Protein AF-A0A967SJ93-F1 (afdb_monomer)

Radius of gyration: 16.55 Å; Cα contacts (8 Å, |Δi|>4): 192; chains: 1; bounding box: 45×34×41 Å

Nearest PDB structures (foldseek):
  2pqd-assembly1_A  TM=9.171E-01  e=4.528E-08  Agrobacterium sp.
  2pqc-assembly1_A  TM=8.939E-01  e=6.333E-08  Agrobacterium sp. CP4
  3rmt-assembly1_A  TM=8.833E-01  e=3.392E-07  Halalkalibacterium halodurans
  8d84-assembly1_B  TM=7.600E-01  e=5.005E-03  Enterococcus faecalis
  6q03-assembly1_A  TM=7.048E-01  e=1.281E-02  Clostridioides difficile 630

Sequence (120 aa):
EPLERMGAQIEELGEPDRLPLRITGGRLRGITYESPSASAQVKSAVLLAGLIGGVPVRAREPYLSRDHTERMLRAMGAHVFARTVDGRPEAVLEPVSTLQPLDLTVPGDFSSAAFFAVLG

pLDDT: mean 95.25, std 3.35, range [67.62, 98.56]

Secondary structure (DSSP, 8-state):
-HHHHHT-EEEESSSTT-S-EEEE------EEEE-SS--HHHHHHHHHHHHHHT--EEEE-SS----HHHHHHHHTT--EEEEEETTEEEEEE---S-PPP----PPP-HHHHHHHHTT-

Mean predicted aligned error: 3.79 Å

Structure (mmCIF, N/CA/C/O backbone):
data_AF-A0A967SJ93-F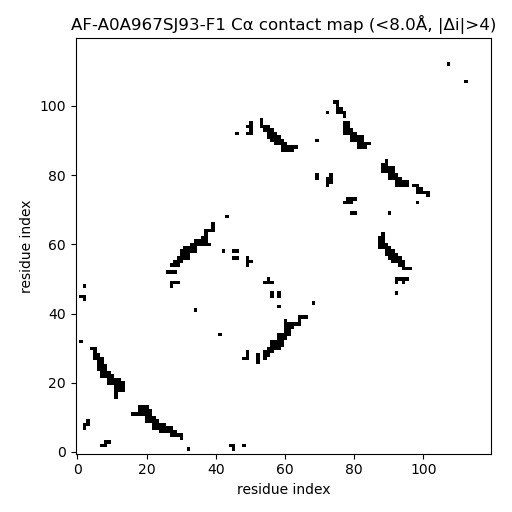1
#
_entry.id   AF-A0A967SJ93-F1
#
loop_
_atom_site.group_PDB
_atom_site.id
_atom_site.type_symbol
_atom_site.label_atom_id
_atom_site.label_alt_id
_atom_site.label_comp_id
_atom_site.label_asym_id
_atom_site.label_entity_id
_atom_site.label_seq_id
_atom_site.pdbx_PDB_ins_code
_atom_site.Cartn_x
_atom_site.Cartn_y
_atom_site.Cartn_z
_atom_site.occupancy
_atom_site.B_iso_or_equiv
_atom_site.auth_seq_id
_atom_site.auth_comp_id
_atom_site.auth_asym_id
_atom_site.auth_atom_id
_atom_site.pdbx_PDB_model_num
ATOM 1 N N . GLU A 1 1 ? -1.611 -0.130 13.346 1.00 90.81 1 GLU A N 1
ATOM 2 C CA . GLU A 1 1 ? -1.721 1.347 13.413 1.00 90.81 1 GLU A CA 1
ATOM 3 C C . GLU A 1 1 ? -2.431 2.034 12.223 1.00 90.81 1 GLU A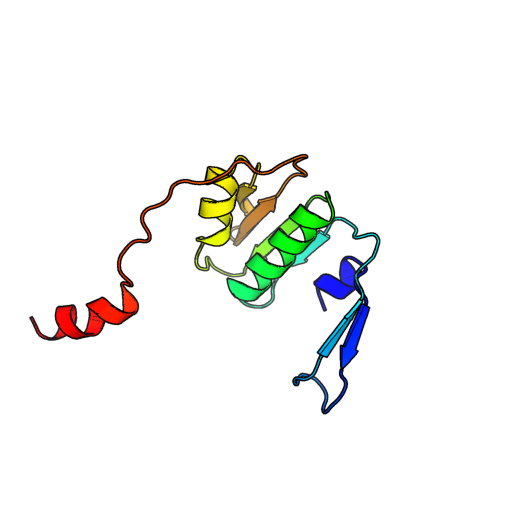 C 1
ATOM 5 O O . GLU A 1 1 ? -3.532 2.531 12.443 1.00 90.81 1 GLU A O 1
ATOM 10 N N . PRO A 1 2 ? -1.914 2.136 10.973 1.00 96.31 2 PRO A N 1
ATOM 11 C CA . PRO A 1 2 ? -2.528 3.025 9.967 1.00 96.31 2 PRO A CA 1
ATOM 12 C C . PRO A 1 2 ? -3.937 2.599 9.533 1.00 96.31 2 PRO A C 1
ATOM 14 O O . PRO A 1 2 ? -4.809 3.444 9.356 1.00 96.31 2 PRO A O 1
ATOM 17 N N . LEU A 1 3 ? -4.186 1.293 9.418 1.00 96.56 3 LEU A N 1
ATOM 18 C CA . LEU A 1 3 ? -5.515 0.759 9.106 1.00 96.56 3 LEU A CA 1
ATOM 19 C C . LEU A 1 3 ? -6.518 1.003 10.243 1.00 96.56 3 LEU A C 1
ATOM 21 O O . LEU A 1 3 ? -7.685 1.292 9.986 1.00 96.56 3 LEU A O 1
ATOM 25 N N . GLU A 1 4 ? -6.062 0.965 11.495 1.00 95.69 4 GLU A N 1
ATOM 26 C CA . GLU A 1 4 ? -6.896 1.290 12.657 1.00 95.69 4 GLU A CA 1
ATOM 27 C C . GLU A 1 4 ? -7.255 2.776 12.678 1.00 95.69 4 GLU A C 1
ATOM 29 O O . GLU A 1 4 ? -8.405 3.138 12.911 1.00 95.69 4 GLU A O 1
ATOM 34 N N . ARG A 1 5 ? -6.311 3.651 12.304 1.00 96.75 5 ARG A N 1
ATOM 35 C CA . ARG A 1 5 ? -6.567 5.088 12.103 1.00 96.75 5 ARG A CA 1
ATOM 36 C C . ARG A 1 5 ? -7.560 5.365 10.973 1.00 96.75 5 ARG A C 1
ATOM 38 O O . ARG A 1 5 ? -8.268 6.369 11.023 1.00 96.75 5 ARG A O 1
ATOM 45 N N . MET A 1 6 ? -7.631 4.488 9.971 1.00 97.81 6 MET A N 1
ATOM 46 C CA . MET A 1 6 ? -8.672 4.532 8.940 1.00 97.81 6 MET A CA 1
ATOM 47 C C . MET A 1 6 ? -10.026 4.019 9.451 1.00 97.81 6 MET A C 1
ATOM 49 O O . MET A 1 6 ? -11.036 4.301 8.815 1.00 97.81 6 MET A O 1
ATOM 53 N N . GLY A 1 7 ? -10.079 3.318 10.587 1.00 96.44 7 GLY A N 1
ATOM 54 C CA . GLY A 1 7 ? -11.308 2.820 11.210 1.00 96.44 7 GLY A CA 1
ATOM 55 C C . GLY A 1 7 ? -11.503 1.303 11.151 1.00 96.44 7 GLY A C 1
ATOM 56 O O . GLY A 1 7 ? -12.597 0.837 11.462 1.00 96.44 7 GLY A O 1
ATOM 57 N N . ALA A 1 8 ? -10.490 0.530 10.746 1.00 96.44 8 ALA A N 1
ATOM 58 C CA . ALA A 1 8 ? -10.508 -0.923 10.919 1.00 96.44 8 ALA A CA 1
ATOM 59 C C . ALA A 1 8 ? -10.272 -1.299 12.391 1.00 96.44 8 ALA A C 1
ATOM 61 O O . ALA A 1 8 ? -9.624 -0.561 13.129 1.00 96.44 8 ALA A O 1
ATOM 62 N N . GLN A 1 9 ? -10.762 -2.459 12.816 1.00 96.12 9 GLN A N 1
ATOM 63 C CA . GLN A 1 9 ? -10.431 -3.027 14.123 1.00 96.12 9 GLN A CA 1
ATOM 64 C C . GLN A 1 9 ? -9.456 -4.179 13.911 1.00 96.12 9 GLN A C 1
ATOM 66 O O . GLN A 1 9 ? -9.737 -5.093 13.132 1.00 96.12 9 GLN A O 1
ATOM 71 N N . ILE A 1 10 ? -8.301 -4.118 14.568 1.00 94.69 10 ILE A N 1
ATOM 72 C CA . ILE A 1 10 ? -7.272 -5.152 14.490 1.00 94.69 10 ILE A CA 1
ATOM 73 C C . ILE A 1 10 ? -7.009 -5.635 15.911 1.00 94.69 10 ILE A C 1
ATOM 75 O O . ILE A 1 10 ? -6.610 -4.859 16.770 1.00 94.69 10 ILE A O 1
ATOM 79 N N . GLU A 1 11 ? -7.270 -6.912 16.157 1.00 95.38 11 GLU A N 1
ATOM 80 C CA . GLU A 1 11 ? -7.039 -7.564 17.442 1.00 95.38 11 GLU A CA 1
ATOM 81 C C . GLU A 1 11 ? -5.858 -8.523 17.322 1.00 95.38 11 GLU A C 1
ATOM 83 O O . GLU A 1 11 ? -5.818 -9.383 16.434 1.00 95.38 11 GLU A O 1
ATOM 88 N N . GLU A 1 12 ? -4.919 -8.410 18.251 1.00 95.56 12 GLU A N 1
ATOM 89 C CA . GLU A 1 12 ? -3.838 -9.373 18.431 1.00 95.56 12 GLU A CA 1
ATOM 90 C C . GLU A 1 12 ? -4.354 -10.535 19.279 1.00 95.56 12 GLU A C 1
ATOM 92 O O . GLU A 1 12 ? -4.883 -10.341 20.372 1.00 95.56 12 GLU A O 1
ATOM 97 N N . LEU A 1 13 ? -4.250 -11.759 18.759 1.00 95.38 13 LEU A N 1
ATOM 98 C CA . LEU A 1 13 ? -4.739 -12.958 19.450 1.00 95.38 13 LEU A CA 1
ATOM 99 C C . LEU A 1 13 ? -3.629 -13.698 20.213 1.00 95.38 13 LEU A C 1
ATOM 101 O O . LEU A 1 13 ? -3.902 -14.710 20.858 1.00 95.38 13 LEU A O 1
ATOM 105 N N . GLY A 1 14 ? -2.386 -13.229 20.094 1.00 93.31 14 GLY A N 1
ATOM 106 C CA . GLY A 1 14 ? -1.194 -13.814 20.700 1.00 93.31 14 GLY A CA 1
ATOM 107 C C . GLY A 1 14 ? -0.338 -12.763 21.403 1.00 93.31 14 GLY A C 1
ATOM 108 O O . GLY A 1 14 ? -0.858 -11.881 22.081 1.00 93.31 14 GLY A O 1
ATOM 109 N N . GLU A 1 15 ? 0.984 -12.874 21.257 1.00 93.50 15 GLU A N 1
ATOM 110 C CA . GLU A 1 15 ? 1.902 -11.839 21.740 1.00 93.50 15 GLU A CA 1
ATOM 111 C C . GLU A 1 15 ? 1.724 -10.527 20.959 1.00 93.50 15 GLU A C 1
ATOM 113 O O . GLU A 1 15 ? 1.442 -10.581 19.755 1.00 93.50 15 GLU A O 1
ATOM 118 N N . PRO A 1 16 ? 1.955 -9.369 21.605 1.00 91.19 16 PRO A N 1
ATOM 119 C CA . PRO A 1 16 ? 1.939 -8.086 20.921 1.00 91.19 16 PRO A CA 1
ATOM 120 C C . PRO A 1 16 ? 2.886 -8.039 19.722 1.00 91.19 16 PRO A C 1
ATOM 122 O O . PRO A 1 16 ? 3.976 -8.618 19.761 1.00 91.19 16 PRO A O 1
ATOM 125 N N . ASP A 1 17 ? 2.467 -7.354 18.660 1.00 88.81 17 ASP A N 1
ATOM 126 C CA . ASP A 1 17 ? 3.168 -7.224 17.380 1.00 88.81 17 ASP A CA 1
ATOM 127 C C . ASP A 1 17 ? 3.455 -8.565 16.668 1.00 88.81 17 ASP A C 1
ATOM 129 O O . ASP A 1 17 ? 4.367 -8.669 15.836 1.00 88.81 17 ASP A O 1
ATOM 133 N N . ARG A 1 18 ? 2.680 -9.623 16.957 1.00 92.88 18 ARG A N 1
ATOM 134 C CA . ARG A 1 18 ? 2.809 -10.933 16.299 1.00 92.88 18 ARG A CA 1
ATOM 135 C C . ARG A 1 18 ? 1.485 -11.467 15.763 1.00 92.88 18 ARG A C 1
ATOM 137 O O . ARG A 1 18 ? 0.394 -11.158 16.228 1.00 92.88 18 ARG A O 1
ATOM 144 N N . LEU A 1 19 ? 1.603 -12.344 14.767 1.00 94.12 19 LEU A N 1
ATOM 145 C CA . LEU A 1 19 ? 0.501 -13.208 14.358 1.00 94.12 19 LEU A CA 1
ATOM 146 C C . LEU A 1 19 ? 0.163 -14.202 15.489 1.00 94.12 19 LEU A C 1
ATOM 148 O O . LEU A 1 19 ? 1.073 -14.633 16.203 1.00 94.12 19 LEU A O 1
ATOM 152 N N . PRO A 1 20 ? -1.103 -14.643 15.603 1.00 96.25 20 PRO A N 1
ATOM 153 C CA . PRO A 1 20 ? -2.221 -14.352 14.703 1.00 96.25 20 PRO A CA 1
ATOM 154 C C . PRO A 1 20 ? -2.950 -13.032 15.003 1.00 96.25 20 PRO A C 1
ATOM 156 O O . PRO A 1 20 ? -3.089 -12.624 16.152 1.00 96.25 20 PRO A O 1
ATOM 159 N N . LEU A 1 21 ? -3.480 -12.414 13.941 1.00 96.25 21 LEU A N 1
ATOM 160 C CA . LEU A 1 21 ? -4.307 -11.205 13.997 1.00 96.25 21 LEU A CA 1
ATOM 161 C C . LEU A 1 21 ? -5.744 -11.520 13.566 1.00 96.25 21 LEU A C 1
ATOM 163 O O . LEU A 1 21 ? -5.955 -12.260 12.601 1.00 96.25 21 LEU A O 1
ATOM 167 N N . ARG A 1 22 ? -6.728 -10.906 14.224 1.00 96.38 22 ARG A N 1
ATOM 168 C CA . ARG A 1 22 ? -8.113 -10.823 13.743 1.00 96.38 22 ARG A CA 1
ATOM 169 C C . ARG A 1 22 ? -8.369 -9.416 13.224 1.00 96.38 22 ARG A C 1
ATOM 171 O O . ARG A 1 22 ? -8.138 -8.442 13.927 1.00 96.38 22 ARG A O 1
ATOM 178 N N . ILE A 1 23 ? -8.866 -9.320 11.994 1.00 95.38 23 ILE A N 1
ATOM 179 C CA . ILE A 1 23 ? -9.179 -8.043 11.349 1.00 95.38 23 ILE A CA 1
ATOM 180 C C . ILE A 1 23 ? -10.683 -7.976 11.121 1.00 95.38 23 ILE A C 1
ATOM 182 O O . ILE A 1 23 ? -11.237 -8.787 10.378 1.00 95.38 23 ILE A O 1
ATOM 186 N N . THR A 1 24 ? -11.327 -6.983 11.720 1.00 95.69 24 THR A N 1
ATOM 187 C CA . THR A 1 24 ? -12.725 -6.648 11.458 1.00 95.69 24 THR A CA 1
ATOM 188 C C . THR A 1 24 ? -12.758 -5.358 10.646 1.00 95.69 24 THR A C 1
ATOM 190 O O . THR A 1 24 ? -12.247 -4.316 11.065 1.00 95.69 24 THR A O 1
ATOM 193 N N . GLY A 1 25 ? -13.324 -5.444 9.440 1.00 90.25 25 GLY A N 1
ATOM 194 C CA . GLY A 1 25 ? -13.522 -4.287 8.571 1.00 90.25 25 GLY A CA 1
ATOM 195 C C . GLY A 1 25 ? -14.554 -3.303 9.133 1.00 90.25 25 GLY A C 1
ATOM 196 O O . GLY A 1 25 ? -15.097 -3.476 10.221 1.00 90.25 25 GLY A O 1
ATOM 197 N N . GLY A 1 26 ? -14.865 -2.263 8.367 1.00 90.56 26 GLY A N 1
ATOM 198 C CA . GLY A 1 26 ? -15.846 -1.268 8.779 1.00 90.56 26 GLY A CA 1
ATOM 199 C C . GLY A 1 26 ? -15.939 -0.112 7.800 1.00 90.56 26 GLY A C 1
ATOM 200 O O . GLY A 1 26 ? -15.465 -0.188 6.665 1.00 90.56 26 GLY A O 1
ATOM 201 N N . ARG A 1 27 ? -16.547 0.987 8.250 1.00 95.69 27 ARG A N 1
ATOM 202 C CA . ARG A 1 27 ? -16.583 2.226 7.475 1.00 95.69 27 ARG A CA 1
ATOM 203 C C . ARG A 1 27 ? -15.239 2.935 7.589 1.00 95.69 27 ARG A C 1
ATOM 205 O O . ARG A 1 27 ? -14.989 3.638 8.568 1.00 95.69 27 ARG A O 1
ATOM 212 N N . LEU A 1 28 ? -14.406 2.757 6.570 1.00 96.94 28 LEU A N 1
ATOM 213 C CA . LEU A 1 28 ? -13.104 3.401 6.506 1.00 96.94 28 LEU A CA 1
ATOM 214 C C . LEU A 1 28 ? -13.224 4.905 6.236 1.00 96.94 28 LEU A C 1
ATOM 216 O O . LEU A 1 28 ? -14.210 5.393 5.678 1.00 96.94 28 LEU A O 1
ATOM 220 N N . ARG A 1 29 ? -12.200 5.647 6.654 1.00 97.88 29 ARG A N 1
ATOM 221 C CA . ARG A 1 29 ? -12.022 7.081 6.421 1.00 97.88 29 ARG A CA 1
ATOM 222 C C . ARG A 1 29 ? -10.717 7.315 5.676 1.00 97.88 29 ARG A C 1
ATOM 224 O O . ARG A 1 29 ? -9.757 6.564 5.841 1.00 97.88 29 ARG A O 1
ATOM 231 N N . GLY A 1 30 ? -10.695 8.370 4.868 1.00 98.06 30 GLY A N 1
ATOM 232 C CA . GLY A 1 30 ? -9.485 8.766 4.158 1.00 98.06 30 GLY A CA 1
ATOM 233 C C . GLY A 1 30 ? -8.373 9.168 5.123 1.00 98.06 30 GLY A C 1
ATOM 234 O O . GLY A 1 30 ? -8.644 9.633 6.233 1.00 98.06 30 GLY A O 1
ATOM 235 N N . ILE A 1 31 ? -7.124 8.989 4.701 1.00 98.19 31 ILE A N 1
ATOM 236 C CA . ILE A 1 31 ? -5.955 9.240 5.547 1.00 98.19 31 ILE A CA 1
ATOM 237 C C . ILE A 1 31 ? -4.832 9.917 4.764 1.00 98.19 31 ILE A C 1
ATOM 239 O O . ILE A 1 31 ? -4.582 9.597 3.603 1.00 98.19 31 ILE A O 1
ATOM 243 N N . THR A 1 32 ? -4.122 10.816 5.444 1.00 97.88 32 THR A N 1
ATOM 244 C CA . THR A 1 32 ? -2.744 11.180 5.103 1.00 97.88 32 THR A CA 1
ATOM 245 C C . THR A 1 32 ? -1.833 10.490 6.109 1.00 97.88 32 THR A C 1
ATOM 247 O O . THR A 1 32 ? -1.874 10.801 7.302 1.00 97.88 32 THR A O 1
ATOM 250 N N . TYR A 1 33 ? -1.071 9.505 5.649 1.00 97.56 33 TYR A N 1
ATOM 251 C CA . TYR A 1 33 ? -0.186 8.697 6.472 1.00 97.56 33 TYR A CA 1
ATOM 252 C C . TYR A 1 33 ? 1.273 9.033 6.164 1.00 97.56 33 TYR A C 1
ATOM 254 O O . TYR A 1 33 ? 1.741 8.829 5.047 1.00 97.56 33 TYR A O 1
ATOM 262 N N . GLU A 1 34 ? 1.973 9.543 7.173 1.00 96.69 34 GLU A N 1
ATOM 263 C CA . GLU A 1 34 ? 3.421 9.747 7.169 1.00 96.69 34 GLU A CA 1
ATOM 264 C C . GLU A 1 34 ? 4.071 8.461 7.691 1.00 96.69 34 GLU A C 1
ATOM 266 O O . GLU A 1 34 ? 3.991 8.161 8.884 1.00 96.69 34 GLU A O 1
ATOM 271 N N . SER A 1 35 ? 4.657 7.664 6.799 1.00 95.38 35 SER A N 1
ATOM 272 C CA . SER A 1 35 ? 5.303 6.413 7.184 1.00 95.38 35 SER A CA 1
ATOM 273 C C . SER A 1 35 ? 6.690 6.679 7.779 1.00 95.38 35 SER A C 1
ATOM 275 O O . SER A 1 35 ? 7.460 7.449 7.202 1.00 95.38 35 SER A O 1
ATOM 277 N N . PRO A 1 36 ? 7.060 6.035 8.903 1.00 94.25 36 PRO A N 1
ATOM 278 C CA . PRO A 1 36 ? 8.389 6.197 9.494 1.00 94.25 36 PRO A CA 1
ATOM 279 C C . PRO A 1 36 ? 9.501 5.504 8.685 1.00 94.25 36 PRO A C 1
ATOM 281 O O . PRO A 1 36 ? 10.680 5.769 8.909 1.00 94.25 36 PRO A O 1
ATOM 284 N N . SER A 1 37 ? 9.156 4.618 7.745 1.00 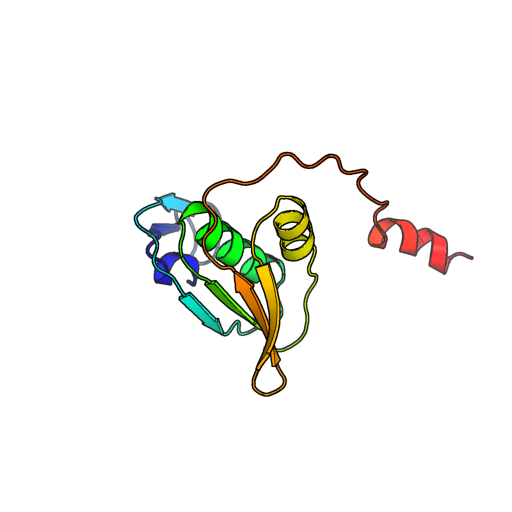94.00 37 SER A N 1
ATOM 285 C CA . SER A 1 37 ? 10.094 3.878 6.895 1.00 94.00 37 SER A CA 1
ATOM 286 C C . SER A 1 37 ? 9.568 3.788 5.461 1.00 94.00 37 SER A C 1
ATOM 288 O O . SER A 1 37 ? 8.371 3.934 5.227 1.00 94.00 37 SER A O 1
ATOM 290 N N . ALA A 1 38 ? 10.437 3.554 4.472 1.00 95.06 38 ALA A N 1
ATOM 291 C CA . ALA A 1 38 ? 9.976 3.333 3.097 1.00 95.06 38 ALA A CA 1
ATOM 292 C C . ALA A 1 38 ? 9.560 1.870 2.897 1.00 95.06 38 ALA A C 1
ATOM 294 O O . ALA A 1 38 ? 10.280 1.053 2.314 1.00 95.06 38 ALA A O 1
ATOM 295 N N . SER A 1 39 ? 8.401 1.522 3.450 1.00 96.50 39 SER A N 1
ATOM 296 C CA . SER A 1 39 ? 7.838 0.183 3.351 1.00 96.50 39 SER A CA 1
ATOM 297 C C . SER A 1 39 ? 6.766 0.120 2.269 1.00 96.50 39 SER A C 1
ATOM 299 O O . SER A 1 39 ? 5.609 0.492 2.480 1.00 96.50 39 SER A O 1
ATOM 301 N N . ALA A 1 40 ? 7.129 -0.484 1.133 1.00 95.69 40 ALA A N 1
ATOM 302 C CA . ALA A 1 40 ? 6.187 -0.765 0.052 1.00 95.69 40 ALA A CA 1
ATOM 303 C C . ALA A 1 40 ? 4.989 -1.609 0.526 1.00 95.69 40 ALA A C 1
ATOM 305 O O . ALA A 1 40 ? 3.890 -1.460 -0.002 1.00 95.69 40 ALA A O 1
ATOM 306 N N . GLN A 1 41 ? 5.174 -2.468 1.535 1.00 96.50 41 GLN A N 1
ATOM 307 C CA . GLN A 1 41 ? 4.102 -3.286 2.109 1.00 96.50 41 GLN A CA 1
ATOM 308 C C . GLN A 1 41 ? 3.101 -2.432 2.890 1.00 96.50 41 GLN A C 1
ATOM 310 O O . GLN A 1 41 ? 1.899 -2.536 2.650 1.00 96.50 41 GLN A O 1
ATOM 315 N N . VAL A 1 42 ? 3.585 -1.545 3.768 1.00 96.38 42 VAL A N 1
ATOM 316 C CA . VAL A 1 42 ? 2.718 -0.634 4.532 1.00 96.38 42 VAL A CA 1
ATOM 317 C C . VAL A 1 42 ? 1.978 0.304 3.583 1.00 96.38 42 VAL A C 1
ATOM 319 O O . VAL A 1 42 ? 0.759 0.425 3.691 1.00 96.38 42 VAL A O 1
ATOM 322 N N . LYS A 1 43 ? 2.684 0.890 2.606 1.00 97.56 43 LYS A N 1
ATOM 323 C CA . LYS A 1 43 ? 2.084 1.714 1.549 1.00 97.56 43 LYS A CA 1
ATOM 324 C C . LYS A 1 43 ? 0.991 0.956 0.792 1.00 97.56 43 LYS A C 1
ATOM 326 O O . LYS A 1 43 ? -0.118 1.460 0.646 1.00 97.56 43 LYS A O 1
ATOM 331 N N . SER A 1 44 ? 1.271 -0.268 0.349 1.00 97.88 44 SER A N 1
ATOM 332 C CA . SER A 1 44 ? 0.293 -1.079 -0.386 1.00 97.88 44 SER A CA 1
ATOM 333 C C . SER A 1 44 ? -0.942 -1.386 0.459 1.00 97.88 44 SER A C 1
ATOM 335 O O . SER A 1 44 ? -2.057 -1.272 -0.040 1.00 97.88 44 SER A O 1
ATOM 337 N N . ALA A 1 45 ? -0.763 -1.710 1.743 1.00 97.25 45 ALA A N 1
ATOM 338 C CA . ALA A 1 45 ? -1.871 -1.994 2.649 1.00 97.25 45 ALA A CA 1
ATOM 339 C C . ALA A 1 45 ? -2.819 -0.792 2.804 1.00 97.25 45 ALA A C 1
ATOM 341 O O . ALA A 1 45 ? -4.033 -0.960 2.687 1.00 97.25 45 ALA A O 1
ATOM 342 N N . VAL A 1 46 ? -2.293 0.425 3.006 1.00 97.50 46 VAL A N 1
ATOM 343 C CA . VAL A 1 46 ? -3.144 1.627 3.117 1.00 97.50 46 VAL A CA 1
ATOM 344 C C . VAL A 1 46 ? -3.799 2.009 1.792 1.00 97.50 46 VAL A C 1
ATOM 346 O O . VAL A 1 46 ? -4.965 2.396 1.794 1.00 97.50 46 VAL A O 1
ATOM 349 N N . LEU A 1 47 ? -3.103 1.861 0.659 1.00 97.94 47 LEU A N 1
ATOM 350 C CA . LEU A 1 47 ? -3.691 2.113 -0.660 1.00 97.94 47 LEU A CA 1
ATOM 351 C C . LEU A 1 47 ? -4.846 1.142 -0.944 1.00 97.94 47 LEU A C 1
ATOM 353 O O . LEU A 1 47 ? -5.923 1.576 -1.339 1.00 97.94 47 LEU A O 1
ATOM 357 N N . LEU A 1 48 ? -4.668 -0.155 -0.681 1.00 97.25 48 LEU A N 1
ATOM 358 C CA . LEU A 1 48 ? -5.727 -1.153 -0.862 1.00 97.25 48 LEU A CA 1
ATOM 359 C C . LEU A 1 48 ? -6.912 -0.921 0.085 1.00 97.25 48 LEU A C 1
ATOM 361 O O . LEU A 1 48 ? -8.061 -1.056 -0.329 1.00 97.25 48 LEU A O 1
ATOM 365 N N . ALA A 1 49 ? -6.658 -0.515 1.331 1.00 97.06 49 ALA A N 1
ATOM 366 C CA . ALA A 1 49 ? -7.723 -0.145 2.259 1.00 97.06 49 ALA A CA 1
ATOM 367 C C . ALA A 1 49 ? -8.507 1.084 1.773 1.00 97.06 49 ALA A C 1
ATOM 369 O O . ALA A 1 49 ? -9.733 1.096 1.844 1.00 97.06 49 ALA A O 1
ATOM 370 N N . GLY A 1 50 ? -7.821 2.094 1.227 1.00 97.06 50 GLY A N 1
ATOM 371 C CA . GLY A 1 50 ? -8.463 3.256 0.610 1.00 97.06 50 GLY A CA 1
ATOM 372 C C . GLY A 1 50 ? -9.326 2.883 -0.585 1.00 97.06 50 GLY A C 1
ATOM 373 O O . GLY A 1 50 ? -10.463 3.334 -0.704 1.00 97.06 50 GLY A O 1
ATOM 374 N N . LEU A 1 51 ? -8.798 1.995 -1.424 1.00 96.81 51 LEU A N 1
ATOM 375 C CA . LEU A 1 51 ? -9.461 1.496 -2.617 1.00 96.81 51 LEU A CA 1
ATOM 376 C C . LEU A 1 51 ? -10.764 0.766 -2.279 1.00 96.81 51 LEU A C 1
ATOM 378 O O . LEU A 1 51 ? -11.817 1.134 -2.789 1.00 96.81 51 LEU A O 1
ATOM 382 N N . ILE A 1 52 ? -10.707 -0.222 -1.381 1.00 94.12 52 ILE A N 1
ATOM 383 C CA . ILE A 1 52 ? -11.885 -0.991 -0.947 1.00 94.12 52 ILE A CA 1
ATOM 384 C C . ILE A 1 52 ? -12.850 -0.126 -0.130 1.00 94.12 52 ILE A C 1
ATOM 386 O O . ILE A 1 52 ? -14.064 -0.265 -0.252 1.00 94.12 52 ILE A O 1
ATOM 390 N N . GLY A 1 53 ? -12.323 0.786 0.688 1.00 95.00 53 GLY A N 1
ATOM 391 C CA . GLY A 1 53 ? -13.123 1.721 1.471 1.00 95.00 53 GLY A CA 1
ATOM 392 C C . GLY A 1 53 ? -13.782 2.825 0.643 1.00 95.00 53 GLY A C 1
ATOM 393 O O . GLY A 1 53 ? -14.633 3.533 1.178 1.00 95.00 53 GLY A O 1
ATOM 394 N N . GLY A 1 54 ? -13.394 3.005 -0.625 1.00 96.44 54 GLY A N 1
ATOM 395 C CA . GLY A 1 54 ? -13.848 4.123 -1.452 1.00 96.44 54 GLY A CA 1
ATOM 396 C C . GLY A 1 54 ? -13.454 5.484 -0.871 1.00 96.44 54 GLY A C 1
ATOM 397 O O . GLY A 1 54 ? -14.216 6.446 -0.972 1.00 96.44 54 GLY A O 1
ATOM 398 N N . VAL A 1 55 ? -12.290 5.572 -0.220 1.00 97.62 55 VAL A N 1
ATOM 399 C CA . VAL A 1 55 ? -11.814 6.777 0.474 1.00 97.62 55 VAL A CA 1
ATOM 400 C C . VAL A 1 55 ? -10.441 7.219 -0.031 1.00 97.62 55 VAL A C 1
ATOM 402 O O . VAL A 1 55 ? -9.614 6.379 -0.383 1.00 97.62 55 VAL A O 1
ATOM 405 N N . PRO A 1 56 ? -10.163 8.536 -0.059 1.00 98.25 56 PRO A N 1
ATOM 406 C CA . PRO A 1 56 ? -8.881 9.036 -0.535 1.00 98.25 56 PRO A CA 1
ATOM 407 C C . PRO A 1 56 ? -7.745 8.662 0.421 1.00 98.25 56 PRO A C 1
ATOM 409 O O . PRO A 1 56 ? -7.900 8.722 1.643 1.00 98.25 56 PRO A O 1
ATOM 412 N N . VAL A 1 57 ? -6.577 8.342 -0.133 1.00 98.56 57 VAL A N 1
ATOM 413 C CA . VAL A 1 57 ? -5.371 8.015 0.640 1.00 98.56 57 VAL A CA 1
ATOM 414 C C . VAL A 1 57 ? -4.187 8.811 0.121 1.00 98.56 57 VAL A C 1
ATOM 416 O O . VAL A 1 57 ? -3.983 8.941 -1.083 1.00 98.56 57 VAL A O 1
ATOM 419 N N . ARG A 1 58 ? -3.384 9.328 1.047 1.00 98.25 58 ARG A N 1
ATOM 420 C CA . ARG A 1 58 ? -2.067 9.905 0.785 1.00 98.25 58 ARG A CA 1
ATOM 421 C C . ARG A 1 58 ? -1.059 9.173 1.660 1.00 98.25 58 ARG A C 1
ATOM 423 O O . ARG A 1 58 ? -1.160 9.239 2.880 1.00 98.25 58 ARG A O 1
ATOM 430 N N . ALA A 1 59 ? -0.121 8.456 1.059 1.00 97.88 59 ALA A N 1
ATOM 431 C CA . ALA A 1 59 ? 0.922 7.720 1.762 1.00 97.88 59 ALA A CA 1
ATOM 432 C C . ALA A 1 59 ? 2.276 8.357 1.455 1.00 97.88 59 ALA A C 1
ATOM 434 O O . ALA A 1 59 ? 2.740 8.310 0.316 1.00 97.88 59 ALA A O 1
ATOM 435 N N . ARG A 1 60 ? 2.888 8.974 2.463 1.00 97.38 60 ARG A N 1
ATOM 436 C CA . ARG A 1 60 ? 4.199 9.618 2.380 1.00 97.38 60 ARG A CA 1
ATOM 437 C C . ARG A 1 60 ? 5.261 8.714 2.973 1.00 97.38 60 ARG A C 1
ATOM 439 O O . ARG A 1 60 ? 5.052 8.122 4.030 1.00 97.38 60 ARG A O 1
ATOM 446 N N . GLU A 1 61 ? 6.397 8.625 2.300 1.00 96.88 61 GLU A N 1
ATOM 447 C CA . GLU A 1 61 ? 7.538 7.812 2.719 1.00 96.88 61 GLU A CA 1
ATOM 448 C C . GLU A 1 61 ? 8.792 8.697 2.830 1.00 96.88 61 GLU A C 1
ATOM 450 O O . GLU A 1 61 ? 8.904 9.699 2.120 1.00 96.88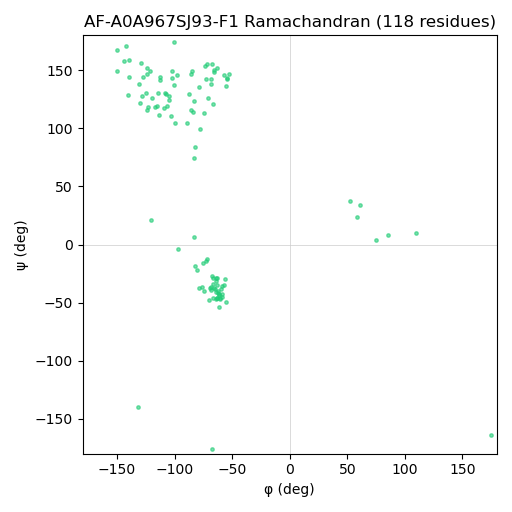 61 GLU A O 1
ATOM 455 N N . PRO A 1 62 ? 9.768 8.360 3.693 1.00 96.19 62 PRO A N 1
ATOM 456 C CA . PRO A 1 62 ? 11.006 9.132 3.813 1.00 96.19 62 PRO A CA 1
ATOM 457 C C . PRO A 1 62 ? 11.889 9.046 2.556 1.00 96.19 62 PRO A C 1
ATOM 459 O O . PRO A 1 62 ? 12.658 9.961 2.279 1.00 96.19 62 PRO A O 1
ATOM 462 N N . TYR A 1 63 ? 11.780 7.956 1.795 1.00 95.19 63 TYR A N 1
ATOM 463 C CA . TYR A 1 63 ? 12.441 7.723 0.510 1.00 95.19 63 TYR A CA 1
ATOM 464 C C . TYR A 1 63 ? 11.566 6.803 -0.350 1.00 95.19 63 TYR A C 1
ATOM 466 O O . TYR A 1 63 ? 10.584 6.242 0.131 1.00 95.19 63 TYR A O 1
ATOM 474 N N . LEU A 1 64 ? 11.882 6.686 -1.641 1.00 95.12 64 LEU A N 1
ATOM 475 C CA . LEU A 1 64 ? 11.060 5.929 -2.583 1.00 95.12 64 LEU A CA 1
ATOM 476 C C . LEU A 1 64 ? 11.177 4.421 -2.317 1.00 95.12 64 LEU A C 1
ATOM 478 O O . LEU A 1 64 ? 12.280 3.873 -2.327 1.00 95.12 64 LEU A O 1
ATOM 482 N N . SER A 1 65 ? 10.042 3.747 -2.131 1.00 95.69 65 SER A N 1
ATOM 483 C CA . SER A 1 65 ? 9.950 2.284 -2.143 1.00 95.69 65 SER A CA 1
ATOM 484 C C . SER A 1 65 ? 9.407 1.767 -3.484 1.00 95.69 65 SER A C 1
ATOM 486 O O . SER A 1 65 ? 9.024 2.545 -4.359 1.00 95.69 65 SER A O 1
ATOM 488 N N . ARG A 1 66 ? 9.377 0.438 -3.672 1.00 95.31 66 ARG A N 1
ATOM 489 C CA . ARG A 1 66 ? 8.800 -0.199 -4.874 1.00 95.31 66 ARG A CA 1
ATOM 490 C C . ARG A 1 66 ? 7.364 0.289 -5.121 1.00 95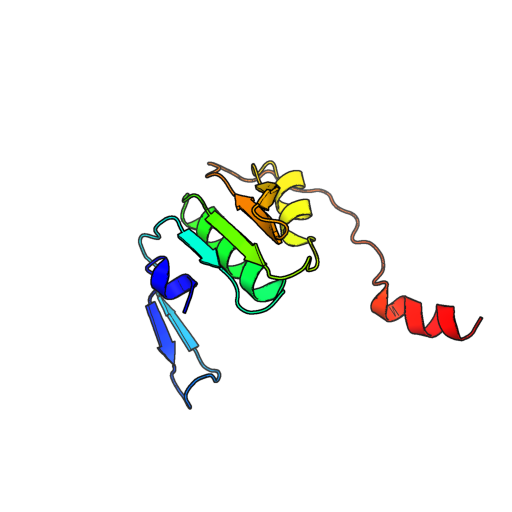.31 66 ARG A C 1
ATOM 492 O O . ARG A 1 66 ? 6.625 0.533 -4.169 1.00 95.31 66 ARG A O 1
ATOM 499 N N . ASP A 1 67 ? 6.972 0.378 -6.390 1.00 95.75 67 ASP A N 1
ATOM 500 C CA . ASP A 1 67 ? 5.714 0.998 -6.839 1.00 95.75 67 ASP A CA 1
ATOM 501 C C . ASP A 1 67 ? 4.788 0.034 -7.612 1.00 95.75 67 ASP A C 1
ATOM 503 O O . ASP A 1 67 ? 3.947 0.457 -8.411 1.00 95.75 67 ASP A O 1
ATOM 507 N N . HIS A 1 68 ? 4.958 -1.282 -7.430 1.00 95.00 68 HIS A N 1
ATOM 508 C CA . HIS A 1 68 ? 4.187 -2.288 -8.169 1.00 95.00 68 HIS A CA 1
ATOM 509 C C . HIS A 1 68 ? 2.677 -2.140 -7.953 1.00 95.00 68 HIS A C 1
ATOM 511 O O . HIS A 1 68 ? 1.924 -2.195 -8.923 1.00 95.00 68 HIS A O 1
ATOM 517 N N . THR A 1 69 ? 2.241 -1.890 -6.717 1.00 96.62 69 THR A N 1
ATOM 518 C CA . THR A 1 69 ? 0.824 -1.700 -6.378 1.00 96.62 69 THR A CA 1
ATOM 519 C C . THR A 1 69 ? 0.240 -0.511 -7.131 1.00 96.62 69 THR A C 1
ATOM 521 O O . THR A 1 69 ? -0.795 -0.635 -7.777 1.00 96.62 69 THR A O 1
ATOM 524 N N . GLU A 1 70 ? 0.934 0.624 -7.138 1.00 97.38 70 GLU A N 1
ATOM 525 C CA . GLU A 1 70 ? 0.515 1.826 -7.853 1.00 97.38 70 GLU A CA 1
ATOM 526 C C . GLU A 1 70 ? 0.436 1.593 -9.366 1.00 97.38 70 GLU A C 1
ATOM 528 O O . GLU A 1 70 ? -0.485 2.084 -10.017 1.00 97.38 70 GLU A O 1
ATOM 533 N N . ARG A 1 71 ? 1.390 0.851 -9.946 1.00 96.56 71 ARG A N 1
ATOM 534 C CA . ARG A 1 71 ? 1.373 0.507 -11.379 1.00 96.56 71 ARG A CA 1
ATOM 535 C C . ARG A 1 71 ? 0.210 -0.413 -11.732 1.00 96.56 71 ARG A C 1
ATOM 537 O O . ARG A 1 71 ? -0.477 -0.146 -12.713 1.00 96.56 71 ARG A O 1
ATOM 544 N N . MET A 1 72 ? -0.015 -1.461 -10.941 1.00 96.31 72 MET A N 1
ATOM 545 C CA . MET A 1 72 ? -1.104 -2.415 -11.166 1.00 96.31 72 MET A CA 1
ATOM 546 C C . MET A 1 72 ? -2.466 -1.737 -11.035 1.00 96.31 72 MET A C 1
ATOM 548 O O . MET A 1 72 ? -3.301 -1.870 -11.922 1.00 96.31 72 MET A O 1
ATOM 552 N N . LEU A 1 73 ? -2.665 -0.940 -9.984 1.00 96.62 73 LEU A N 1
ATOM 553 C CA . LEU A 1 73 ? -3.907 -0.200 -9.775 1.00 96.62 73 LEU A CA 1
ATOM 554 C C . LEU A 1 73 ? -4.180 0.797 -10.910 1.00 96.62 73 LEU A C 1
ATOM 556 O O . LEU A 1 73 ? -5.301 0.838 -11.411 1.00 96.62 73 LEU A O 1
ATOM 560 N N . ARG A 1 74 ? -3.163 1.536 -11.381 1.00 96.44 74 ARG A N 1
ATOM 561 C CA . ARG A 1 74 ? -3.291 2.387 -12.580 1.00 96.44 74 ARG A CA 1
ATOM 562 C C . ARG A 1 74 ? -3.685 1.596 -13.819 1.00 96.44 74 ARG A C 1
ATOM 564 O O . ARG A 1 74 ? -4.563 2.029 -14.557 1.00 96.44 74 ARG A O 1
ATOM 571 N N . ALA A 1 75 ? -3.049 0.449 -14.050 1.00 96.19 75 ALA A N 1
ATOM 572 C CA . ALA A 1 75 ? -3.355 -0.404 -15.196 1.00 96.19 75 ALA A CA 1
ATOM 573 C C . ALA A 1 75 ? -4.790 -0.963 -15.138 1.00 96.19 75 ALA A C 1
ATOM 575 O O . ALA A 1 75 ? -5.417 -1.153 -16.174 1.00 96.19 75 ALA A O 1
ATOM 576 N N . MET A 1 76 ? -5.335 -1.144 -13.932 1.00 96.62 76 MET A N 1
ATOM 577 C CA . MET A 1 76 ? -6.734 -1.509 -13.683 1.00 96.62 76 MET A CA 1
ATOM 578 C C . MET A 1 76 ? -7.699 -0.305 -13.702 1.00 96.62 76 MET A C 1
ATOM 580 O O . MET A 1 76 ? -8.876 -0.458 -13.380 1.00 96.62 76 MET A O 1
ATOM 584 N N . GLY A 1 77 ? -7.234 0.897 -14.057 1.00 96.00 77 GLY A N 1
ATOM 585 C CA . GLY A 1 77 ? -8.063 2.100 -14.180 1.00 96.00 77 GLY A CA 1
ATOM 586 C C . GLY A 1 77 ? -8.286 2.889 -12.885 1.00 96.00 77 GLY A C 1
ATOM 587 O O . GLY A 1 77 ? -9.077 3.830 -12.884 1.00 96.00 77 GLY A O 1
ATOM 588 N N . ALA A 1 78 ? -7.602 2.558 -11.785 1.00 97.38 78 ALA A N 1
ATOM 589 C CA . ALA A 1 78 ? -7.651 3.371 -10.572 1.00 97.38 78 ALA A CA 1
ATOM 590 C C . ALA A 1 78 ? -6.858 4.676 -10.744 1.00 97.38 78 ALA A C 1
ATOM 592 O O . ALA A 1 78 ? -5.756 4.687 -11.302 1.00 97.38 78 ALA A O 1
ATOM 593 N N . HIS A 1 79 ? -7.373 5.771 -10.183 1.00 96.94 79 HIS A N 1
ATOM 594 C CA . HIS A 1 79 ? -6.656 7.041 -10.145 1.00 96.94 79 HIS A CA 1
ATOM 595 C C . HIS A 1 79 ? -5.670 7.055 -8.966 1.00 96.94 79 HIS A C 1
ATOM 597 O O . HIS A 1 79 ? -5.975 7.519 -7.867 1.00 96.94 79 HIS A O 1
ATOM 603 N N . VAL A 1 80 ? -4.484 6.481 -9.196 1.00 97.19 80 VAL A N 1
ATOM 604 C CA . VAL A 1 80 ? -3.359 6.501 -8.253 1.00 97.19 80 VAL A CA 1
ATOM 605 C C . VAL A 1 80 ? -2.111 7.063 -8.919 1.00 97.19 80 VAL A C 1
ATOM 607 O O . VAL A 1 80 ? -1.732 6.644 -10.010 1.00 97.19 80 VAL A O 1
ATOM 610 N N . PHE A 1 81 ? -1.448 8.013 -8.275 1.00 96.00 81 PHE A N 1
ATOM 611 C CA . PHE A 1 81 ? -0.262 8.672 -8.816 1.00 96.00 81 PHE A CA 1
ATOM 612 C C . PHE A 1 81 ? 0.745 8.989 -7.715 1.00 96.00 81 PHE A C 1
ATOM 614 O O . PHE A 1 81 ? 0.400 9.075 -6.539 1.00 96.00 81 PHE A O 1
ATOM 621 N N . ALA A 1 82 ? 2.007 9.155 -8.103 1.00 94.69 82 ALA A N 1
ATOM 622 C CA . ALA A 1 82 ? 3.068 9.585 -7.203 1.00 94.69 82 ALA A CA 1
ATOM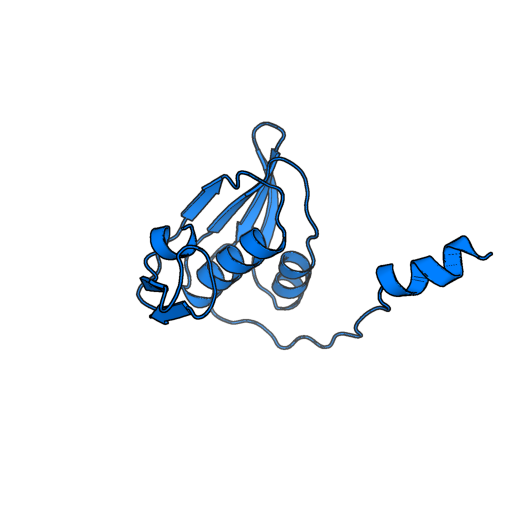 623 C C . ALA A 1 82 ? 3.377 11.068 -7.436 1.00 94.69 82 ALA A C 1
ATOM 625 O O . ALA A 1 82 ? 3.367 11.540 -8.574 1.00 94.69 82 ALA A O 1
ATOM 626 N N . ARG A 1 83 ? 3.674 11.798 -6.363 1.00 96.38 83 ARG A N 1
ATOM 627 C CA . ARG A 1 83 ? 4.199 13.167 -6.410 1.00 96.38 83 ARG A CA 1
ATOM 628 C C . ARG A 1 83 ? 5.237 13.375 -5.314 1.00 96.38 83 ARG A C 1
ATOM 630 O O . ARG A 1 83 ? 5.373 12.542 -4.425 1.00 96.38 83 ARG A O 1
ATOM 637 N N . THR A 1 84 ? 5.932 14.503 -5.357 1.00 96.62 84 THR A N 1
ATOM 638 C CA . THR A 1 84 ? 6.864 14.908 -4.300 1.00 96.62 84 THR A CA 1
ATOM 639 C C . THR A 1 84 ? 6.259 16.055 -3.503 1.00 96.62 84 THR A C 1
ATOM 641 O O . THR A 1 84 ? 5.816 17.042 -4.090 1.00 96.62 84 THR A O 1
ATOM 644 N N . VAL A 1 85 ? 6.249 15.939 -2.176 1.00 95.25 85 VAL A N 1
ATOM 645 C CA . VAL A 1 85 ? 5.843 17.007 -1.253 1.00 95.25 85 VAL A CA 1
ATOM 646 C C . VAL A 1 85 ? 6.946 17.185 -0.220 1.00 95.25 85 VAL A C 1
ATOM 648 O O . VAL A 1 85 ? 7.400 16.205 0.362 1.00 95.25 85 VAL A O 1
ATOM 651 N N . ASP A 1 86 ? 7.426 18.415 -0.040 1.00 94.56 86 ASP A N 1
ATOM 652 C CA . ASP A 1 86 ? 8.509 18.741 0.901 1.00 94.56 86 ASP A CA 1
ATOM 653 C C . ASP A 1 86 ? 9.770 17.870 0.710 1.00 94.56 86 ASP A C 1
ATOM 655 O O . ASP A 1 86 ? 10.417 17.435 1.662 1.00 94.56 86 ASP A O 1
ATOM 659 N N . GLY A 1 87 ? 10.100 17.566 -0.551 1.00 95.00 87 GLY A N 1
ATOM 660 C CA . GLY A 1 87 ? 11.242 16.721 -0.919 1.00 95.00 87 GLY A CA 1
ATOM 661 C C . GLY A 1 87 ? 11.046 15.218 -0.683 1.00 95.00 87 GLY A C 1
ATOM 662 O O . GLY A 1 87 ? 11.975 14.452 -0.921 1.00 95.00 87 GLY A O 1
ATOM 663 N N . ARG A 1 88 ? 9.858 14.778 -0.252 1.00 96.00 88 ARG A N 1
ATOM 664 C CA . ARG A 1 88 ? 9.540 13.371 0.030 1.00 96.00 88 ARG A CA 1
ATOM 665 C C . ARG A 1 88 ? 8.521 12.803 -0.960 1.00 96.00 88 ARG A C 1
ATOM 667 O O . ARG A 1 88 ? 7.619 13.532 -1.380 1.00 96.00 88 ARG A O 1
ATOM 674 N N . PRO A 1 89 ? 8.632 11.520 -1.340 1.00 97.12 89 PRO A N 1
ATOM 675 C CA . PRO A 1 89 ? 7.637 10.867 -2.181 1.00 97.12 89 PRO A CA 1
ATOM 676 C C . PRO A 1 89 ? 6.302 10.683 -1.445 1.00 97.12 89 PRO A C 1
ATOM 678 O O . PRO A 1 89 ? 6.254 10.280 -0.283 1.00 97.12 89 PRO A O 1
ATOM 681 N N . GLU A 1 90 ? 5.209 10.941 -2.158 1.00 98.00 90 GLU A N 1
ATOM 682 C CA . GLU A 1 90 ? 3.831 10.711 -1.732 1.00 98.00 90 GLU A CA 1
ATOM 683 C C . GLU A 1 90 ? 3.074 9.944 -2.822 1.00 98.00 90 GLU A C 1
ATOM 685 O O . GLU A 1 90 ? 2.945 10.424 -3.950 1.00 98.00 90 GLU A O 1
ATOM 690 N N . ALA A 1 91 ? 2.528 8.779 -2.478 1.00 98.12 91 ALA A N 1
ATOM 691 C CA . ALA A 1 91 ? 1.535 8.088 -3.291 1.00 98.12 91 ALA A CA 1
ATOM 692 C C . ALA A 1 91 ? 0.134 8.597 -2.930 1.00 98.12 91 ALA A C 1
ATOM 694 O O . ALA A 1 91 ? -0.238 8.642 -1.756 1.00 98.12 91 ALA A O 1
ATOM 695 N N . VAL A 1 92 ? -0.651 8.976 -3.934 1.00 98.44 92 VAL A N 1
ATOM 696 C CA . VAL A 1 92 ? -2.007 9.509 -3.779 1.00 98.44 92 VAL A CA 1
ATOM 697 C C . VAL A 1 92 ? -2.975 8.600 -4.512 1.00 98.44 92 VAL A C 1
ATOM 699 O O . VAL A 1 92 ? -2.796 8.358 -5.700 1.00 98.44 92 VAL A O 1
ATOM 702 N N . LEU A 1 93 ? -3.999 8.127 -3.808 1.00 98.50 93 LEU A N 1
ATOM 703 C CA . LEU A 1 93 ? -5.132 7.395 -4.360 1.00 98.50 93 LEU A CA 1
ATOM 704 C C . LEU A 1 93 ? -6.399 8.226 -4.188 1.00 98.50 93 LEU A C 1
ATOM 706 O O . LEU A 1 93 ? -6.715 8.675 -3.081 1.00 98.50 93 LEU A O 1
ATOM 710 N N . GLU A 1 94 ? -7.148 8.363 -5.272 1.00 98.06 94 GLU A N 1
ATOM 711 C CA . GLU A 1 94 ? -8.504 8.896 -5.251 1.00 98.06 94 GLU A CA 1
ATOM 712 C C . GLU A 1 94 ? -9.532 7.758 -5.361 1.00 98.06 94 GLU A C 1
ATOM 714 O O . GLU A 1 94 ? -9.238 6.724 -5.970 1.00 98.06 94 GLU A O 1
ATOM 719 N N . PRO A 1 95 ? -10.731 7.909 -4.763 1.00 95.31 95 PRO A N 1
ATOM 720 C CA . PRO A 1 95 ? -11.775 6.896 -4.852 1.00 95.31 95 PRO A CA 1
ATOM 721 C C . PRO A 1 95 ? -12.122 6.546 -6.300 1.00 95.31 95 PRO A C 1
ATOM 723 O O . PRO A 1 95 ? -12.307 7.424 -7.140 1.00 95.31 95 PRO A O 1
ATOM 726 N N . VAL A 1 96 ? -12.278 5.253 -6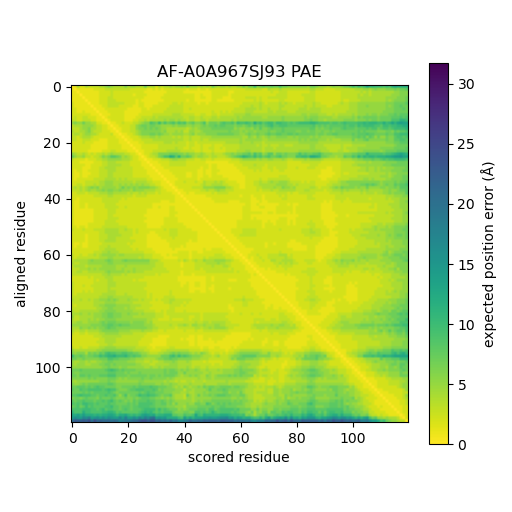.566 1.00 93.88 96 VAL A N 1
ATOM 727 C CA . VAL A 1 96 ? -12.730 4.721 -7.854 1.00 93.88 96 VAL A CA 1
ATOM 728 C C . VAL A 1 96 ? -13.909 3.785 -7.609 1.00 93.88 96 VAL A C 1
ATOM 730 O O . VAL A 1 96 ? -13.958 3.094 -6.594 1.00 93.88 96 VAL A O 1
ATOM 733 N N . SER A 1 97 ? -14.885 3.780 -8.516 1.00 87.94 97 SER A N 1
ATOM 734 C CA . SER A 1 97 ? -16.089 2.955 -8.375 1.00 87.94 97 SER A CA 1
ATOM 735 C C . SER A 1 97 ? -15.841 1.483 -8.699 1.00 87.94 97 SER A C 1
ATOM 737 O O . SER A 1 97 ? -16.428 0.610 -8.067 1.00 87.94 97 SER A O 1
ATOM 739 N N . THR A 1 98 ? -14.993 1.201 -9.692 1.00 93.00 98 THR A N 1
ATOM 740 C CA . THR A 1 98 ? -14.697 -0.156 -10.168 1.00 93.00 98 THR A CA 1
ATOM 741 C C . THR A 1 98 ? -13.277 -0.243 -10.712 1.00 93.00 98 THR A C 1
ATOM 743 O O . THR A 1 98 ? -12.750 0.730 -11.251 1.00 93.00 98 THR A O 1
ATOM 746 N N . LEU A 1 99 ? -12.672 -1.423 -10.589 1.00 95.75 99 LEU A N 1
ATOM 747 C CA . LEU A 1 99 ? -11.437 -1.764 -11.284 1.00 95.75 99 LEU A CA 1
ATOM 748 C C . LEU A 1 99 ? -11.754 -2.562 -12.545 1.00 95.75 99 LEU A C 1
ATOM 750 O O . LEU A 1 99 ? -12.674 -3.381 -12.553 1.00 95.75 99 LEU A O 1
ATOM 754 N N . GLN A 1 100 ? -10.957 -2.353 -13.584 1.00 96.19 100 GLN A N 1
ATOM 755 C CA . GLN A 1 100 ? -11.025 -3.124 -14.816 1.00 96.19 100 GLN A CA 1
ATOM 756 C C . GLN A 1 100 ? -10.181 -4.404 -14.704 1.00 96.19 100 GLN A C 1
ATOM 758 O O . GLN A 1 100 ? -9.139 -4.392 -14.037 1.00 96.19 100 GLN A O 1
ATOM 763 N N . PRO A 1 101 ? -10.596 -5.506 -15.358 1.00 95.38 101 PRO A N 1
ATOM 764 C CA . PRO A 1 101 ? -9.741 -6.671 -15.543 1.00 95.38 101 PRO A CA 1
ATOM 765 C C . PRO A 1 101 ? -8.415 -6.273 -16.195 1.00 95.38 101 PRO A C 1
ATOM 767 O O . PRO A 1 101 ? -8.383 -5.423 -17.084 1.00 95.38 101 PRO A O 1
ATOM 770 N N . LEU A 1 102 ? -7.331 -6.910 -15.761 1.00 94.25 102 LEU A N 1
ATOM 771 C CA . LEU A 1 102 ? -5.993 -6.657 -16.276 1.00 94.25 102 LEU A CA 1
ATOM 772 C C . LEU A 1 102 ? -5.450 -7.925 -16.933 1.00 94.25 102 LEU A C 1
ATOM 774 O O . LEU A 1 102 ? -5.258 -8.932 -16.255 1.00 94.25 102 LEU A O 1
ATOM 778 N N . ASP A 1 103 ? -5.177 -7.849 -18.234 1.00 95.31 103 ASP A N 1
ATOM 779 C CA . ASP A 1 103 ? -4.350 -8.833 -18.929 1.00 95.31 103 ASP A CA 1
ATOM 780 C C . ASP A 1 103 ? -2.878 -8.423 -18.778 1.00 95.31 103 ASP A C 1
ATOM 782 O O . ASP A 1 103 ? -2.476 -7.332 -19.193 1.00 95.31 103 ASP A O 1
ATOM 786 N N . LEU A 1 104 ? -2.091 -9.254 -18.095 1.00 94.31 104 LEU A N 1
ATOM 787 C CA . LEU A 1 104 ? -0.710 -8.956 -17.732 1.00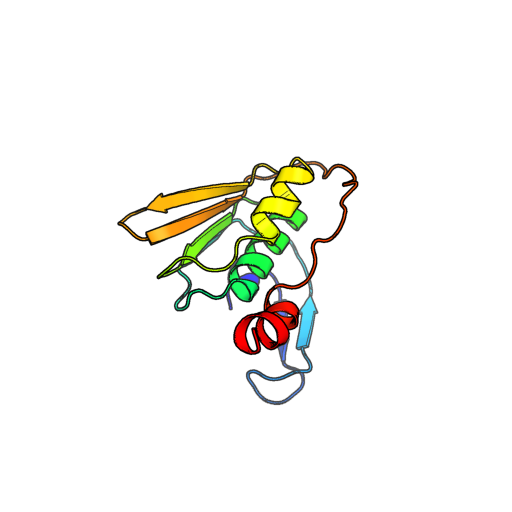 94.31 104 LEU A CA 1
ATOM 788 C C . LEU A 1 104 ? 0.163 -10.198 -17.876 1.00 94.31 104 LEU A C 1
ATOM 790 O O . LEU A 1 104 ? -0.076 -11.230 -17.253 1.00 94.31 104 LEU A O 1
ATOM 794 N N . THR A 1 105 ? 1.271 -10.040 -18.596 1.00 95.56 105 THR A N 1
ATOM 795 C CA . THR A 1 105 ? 2.402 -10.964 -18.500 1.00 95.56 105 THR A CA 1
ATOM 796 C C . THR A 1 105 ? 3.275 -10.554 -17.318 1.00 95.56 105 THR A C 1
ATOM 798 O O . THR A 1 105 ? 3.865 -9.472 -17.324 1.00 95.56 105 THR A O 1
ATOM 801 N N . VAL A 1 106 ? 3.347 -11.400 -16.288 1.00 94.31 106 VAL A N 1
ATOM 802 C CA . VAL A 1 106 ? 4.192 -11.147 -15.113 1.00 94.31 106 VAL A CA 1
ATOM 803 C C . VAL A 1 106 ? 5.667 -11.209 -15.539 1.00 94.31 106 VAL A C 1
ATOM 805 O O . VAL A 1 106 ? 6.093 -12.242 -16.060 1.00 94.31 106 VAL A O 1
ATOM 808 N N . PRO A 1 107 ? 6.454 -10.130 -15.360 1.00 92.56 107 PRO A N 1
ATOM 809 C CA . PRO A 1 107 ? 7.862 -10.135 -15.732 1.00 92.56 107 PRO A CA 1
ATOM 810 C C . PRO A 1 107 ? 8.659 -11.087 -14.836 1.00 92.56 107 PRO A C 1
ATOM 812 O O . PRO A 1 107 ? 8.280 -11.353 -13.695 1.00 92.56 107 PRO A O 1
ATOM 815 N N . GLY A 1 108 ? 9.795 -11.568 -15.346 1.00 93.69 108 GLY A N 1
ATOM 816 C CA . GLY A 1 108 ? 10.732 -12.355 -14.547 1.00 93.69 108 GLY A CA 1
ATOM 817 C C . GLY A 1 108 ? 11.204 -11.591 -13.307 1.00 93.69 108 GLY A C 1
ATOM 818 O O . GLY A 1 108 ? 11.365 -10.369 -13.332 1.00 93.69 108 GLY A O 1
ATOM 819 N N . ASP A 1 109 ? 11.433 -12.319 -12.217 1.00 93.69 109 ASP A N 1
ATOM 820 C CA . ASP A 1 109 ? 11.903 -11.729 -10.968 1.00 93.69 109 ASP A CA 1
ATOM 821 C C . ASP A 1 109 ? 13.388 -11.354 -11.063 1.00 93.69 109 ASP A C 1
ATOM 823 O O . ASP A 1 109 ? 14.270 -12.215 -11.132 1.00 93.69 109 ASP A O 1
ATOM 827 N N . PHE A 1 110 ? 13.668 -10.050 -11.018 1.00 91.00 110 PHE A N 1
ATOM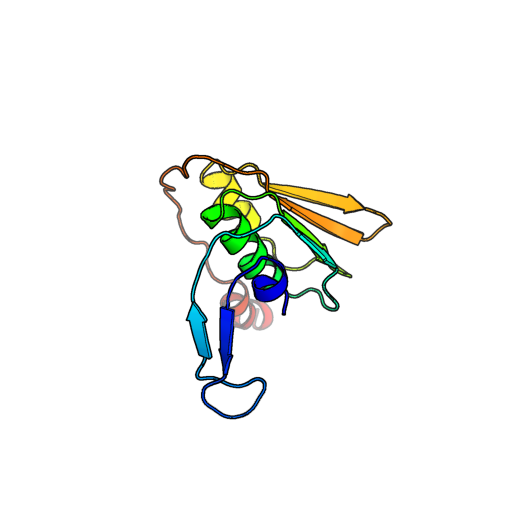 828 C CA . PHE A 1 110 ? 15.032 -9.530 -11.009 1.00 91.00 110 PHE A CA 1
ATOM 829 C C . PHE A 1 110 ? 15.849 -10.059 -9.823 1.00 91.00 110 PHE A C 1
ATOM 831 O O . PHE A 1 110 ? 17.036 -10.333 -9.984 1.00 91.00 110 PHE A O 1
ATOM 838 N N . SER A 1 111 ? 15.237 -10.248 -8.648 1.00 90.31 111 SER A N 1
ATOM 839 C CA . SER A 1 111 ? 15.942 -10.781 -7.477 1.00 90.31 111 SER A CA 1
ATOM 840 C C . SER A 1 111 ? 16.439 -12.209 -7.711 1.00 90.31 111 SER A C 1
ATOM 842 O O . SER A 1 111 ? 17.538 -12.545 -7.279 1.00 90.31 111 SER A O 1
ATOM 844 N N . SER A 1 112 ? 15.684 -13.014 -8.460 1.00 92.31 112 SER A N 1
ATOM 845 C CA . SER A 1 112 ? 16.106 -14.349 -8.890 1.00 92.31 112 SER A CA 1
ATOM 846 C C . SER A 1 112 ? 17.157 -14.293 -10.011 1.00 92.31 112 SER A C 1
ATOM 848 O O . SER A 1 112 ? 18.131 -15.044 -9.988 1.00 92.31 112 SER A O 1
ATOM 850 N N . ALA A 1 113 ? 17.012 -13.374 -10.973 1.00 93.12 113 ALA A N 1
ATOM 851 C CA . ALA A 1 113 ? 17.968 -13.202 -12.072 1.00 93.12 113 ALA A CA 1
ATOM 852 C C . ALA A 1 113 ? 19.344 -12.686 -11.608 1.00 93.12 113 ALA A C 1
ATOM 854 O O . ALA A 1 113 ? 20.361 -13.000 -12.229 1.00 93.12 113 ALA A O 1
ATOM 855 N N . ALA A 1 114 ? 19.392 -11.930 -10.507 1.00 94.31 114 ALA A N 1
ATOM 856 C CA . ALA A 1 114 ? 20.616 -11.337 -9.976 1.00 94.31 114 ALA A CA 1
ATOM 857 C C . ALA A 1 114 ? 21.713 -12.375 -9.679 1.00 94.31 114 ALA A C 1
ATOM 859 O O . ALA A 1 114 ? 22.886 -12.101 -9.926 1.00 94.31 114 ALA A O 1
ATOM 860 N N . PHE A 1 115 ? 21.347 -13.581 -9.227 1.00 93.69 115 PHE A N 1
ATOM 861 C CA . PHE A 1 115 ? 22.307 -14.667 -8.992 1.00 93.69 115 PHE A CA 1
ATOM 862 C C . PHE A 1 115 ? 23.063 -15.068 -10.262 1.00 93.69 115 PHE A C 1
ATOM 864 O O . PHE A 1 115 ? 24.260 -15.327 -10.203 1.00 93.69 115 PHE A O 1
ATOM 871 N N . PHE A 1 116 ? 22.387 -15.083 -11.411 1.00 94.50 116 PHE A N 1
ATOM 872 C CA . PHE A 1 116 ? 23.010 -15.391 -12.698 1.00 94.50 116 PHE A CA 1
ATOM 873 C C . PHE A 1 116 ? 23.773 -14.191 -13.260 1.00 94.50 116 PHE A C 1
ATOM 875 O O . PHE A 1 116 ? 24.850 -14.362 -13.819 1.00 94.50 116 PHE A O 1
ATOM 882 N N . ALA A 1 117 ? 23.240 -12.980 -13.079 1.00 91.44 117 ALA A N 1
ATOM 883 C CA . ALA A 1 117 ? 23.855 -11.755 -13.580 1.00 91.44 117 ALA A CA 1
ATOM 884 C C . ALA A 1 117 ? 25.221 -11.454 -12.940 1.00 91.44 117 ALA A C 1
ATOM 886 O O . ALA A 1 117 ? 26.067 -10.872 -13.600 1.00 91.44 117 ALA A O 1
ATOM 887 N N . VAL A 1 118 ? 25.437 -11.838 -11.675 1.00 92.50 118 VAL A N 1
ATOM 888 C CA . VAL A 1 118 ? 26.721 -11.637 -10.968 1.00 92.50 118 VAL A CA 1
ATOM 889 C C . VAL A 1 118 ? 27.754 -12.726 -11.299 1.00 92.50 118 VAL A C 1
ATOM 891 O O . VAL A 1 118 ? 28.943 -12.532 -11.061 1.00 92.50 118 VAL A O 1
ATOM 894 N N . LEU A 1 119 ? 27.324 -13.874 -11.831 1.00 88.56 119 LEU A N 1
ATOM 895 C CA . LEU A 1 119 ? 28.227 -14.953 -12.246 1.00 88.56 119 LEU A CA 1
ATOM 896 C C . LEU A 1 119 ? 28.863 -14.718 -13.626 1.00 88.56 119 LEU A C 1
ATOM 898 O O . LEU A 1 119 ? 29.874 -15.356 -13.921 1.00 88.56 119 LEU A O 1
ATOM 902 N N . GLY A 1 120 ? 28.247 -13.877 -14.465 1.00 67.62 120 GLY A N 1
ATOM 903 C CA . GLY A 1 120 ? 28.743 -13.507 -15.797 1.00 67.62 120 GLY A CA 1
ATOM 904 C C . GLY A 1 120 ? 29.653 -12.292 -15.761 1.00 67.62 120 GLY A C 1
ATOM 905 O O . GLY A 1 120 ? 30.613 -12.285 -16.562 1.00 67.62 120 GLY A O 1
#

Solvent-accessible surface area (backbone atoms only — not comparable to full-atom values): 7001 Å² total; per-residue (Å²): 109,74,59,44,78,23,44,33,47,76,44,68,78,53,56,87,100,40,78,52,71,48,78,45,78,64,79,47,48,59,46,80,44,80,41,98,51,54,44,43,66,62,49,42,52,51,48,50,50,18,49,77,47,52,21,40,28,34,40,32,22,76,44,87,48,75,58,65,62,51,52,51,41,35,68,18,65,36,56,43,50,77,49,74,55,97,91,22,41,28,42,39,36,50,58,50,95,66,74,51,87,71,92,76,84,81,74,83,59,61,81,69,47,45,67,58,64,74,73,109

Foldseek 3Di:
DVQVVQPKDKDAPDDPPDDDIDIHDDQGEEDEDEDPAQDPVVVLVNLVSCAVNLYKYKYWHQEHDDCVSQVVQVQQVWPWDWDDDPNTIIIIGHGDPDGHDDDDDDDDDPVVCVVVVVVD